Protein AF-A0A9P9CF71-F1 (afdb_monomer_lite)

Sequence (129 aa):
MAQNSLERYKVVPSSVATPQRFYELRRISGLTPPPADLVAVTAGLANTWFGVTIVDTQYQGKVAGDEVVGMGRIVGDGAMMLFLSDVCKGLAKHIMETLVNYVDEHAPDAQINLTGDPPVSHIQRKGPY

Foldseek 3Di:
DDPDPPPFKDKDKQDDADLVLLQVLCVVLVFDGDDPVSPCVVVVRVQFPIKMWMFGPPDPDDDPRNRGNFIWTWGDDQEAEIEIDSGRPVCNVVRVVSHVVVCCVRHQQYWYWYDGDPPPDIDTDHGPD

Secondary structure (DSSP, 8-state):
----STTTEEEEET----HHHHHHHHHHTT-----TT-HHHHHHHHT-SEEEEEEETT---SSTTTTEEEEEEEEE-SSSEEEEE---GGGHHHHHHHHHHHHHHH-TTPEEEE--STT---EEEPP--

Structure (mmCIF, N/CA/C/O backbone):
data_AF-A0A9P9CF71-F1
#
_entry.id   AF-A0A9P9CF71-F1
#
loop_
_atom_site.group_PDB
_atom_site.id
_atom_site.type_symbol
_atom_site.label_atom_id
_atom_site.label_alt_id
_atom_site.label_comp_id
_atom_site.label_asym_id
_atom_site.label_entity_id
_atom_site.label_seq_id
_atom_site.pdbx_PDB_ins_code
_atom_site.Cartn_x
_atom_site.Cartn_y
_atom_site.Cartn_z
_atom_site.occupancy
_atom_site.B_iso_or_equiv
_atom_site.auth_seq_id
_atom_site.auth_comp_id
_atom_site.auth_asym_id
_atom_site.auth_atom_id
_atom_site.pdbx_PDB_model_num
ATOM 1 N N . MET A 1 1 ? -24.518 -19.912 3.201 1.00 37.06 1 MET A N 1
ATOM 2 C CA . MET A 1 1 ? -24.480 -18.589 3.858 1.00 37.06 1 MET A CA 1
ATOM 3 C C . MET A 1 1 ? -23.074 -18.024 3.722 1.00 37.06 1 MET A C 1
ATOM 5 O O . MET A 1 1 ? -22.191 -18.522 4.401 1.00 37.06 1 MET A O 1
ATOM 9 N N . ALA A 1 2 ? -22.857 -17.086 2.797 1.00 40.53 2 ALA A N 1
ATOM 10 C CA . ALA A 1 2 ? -21.677 -16.211 2.711 1.00 40.53 2 ALA A CA 1
ATOM 11 C C . ALA A 1 2 ? -21.910 -15.209 1.563 1.00 40.53 2 ALA A C 1
ATOM 13 O O . ALA A 1 2 ? -21.274 -15.277 0.518 1.00 40.53 2 ALA A O 1
ATOM 14 N N . GLN A 1 3 ? -22.901 -14.334 1.723 1.00 37.66 3 GLN A N 1
ATOM 15 C CA . GLN A 1 3 ? -23.159 -13.222 0.808 1.00 37.66 3 GLN A CA 1
ATOM 16 C C . GLN A 1 3 ? -23.033 -11.942 1.650 1.00 37.66 3 GLN A C 1
ATOM 18 O O . GLN A 1 3 ? -23.542 -11.928 2.768 1.00 37.66 3 GLN A O 1
ATOM 23 N N . ASN A 1 4 ? -22.358 -10.912 1.127 1.00 40.59 4 ASN A N 1
ATOM 24 C CA . ASN A 1 4 ? -22.189 -9.555 1.688 1.00 40.59 4 ASN A CA 1
ATOM 25 C C . ASN A 1 4 ? -21.049 -9.257 2.678 1.00 40.59 4 ASN A C 1
ATOM 27 O O . ASN A 1 4 ? -21.241 -8.548 3.660 1.00 40.59 4 ASN A O 1
ATOM 31 N N . SER A 1 5 ? -19.809 -9.634 2.357 1.00 51.69 5 SER A N 1
ATOM 32 C CA . SER A 1 5 ? -18.635 -8.906 2.884 1.00 51.69 5 SER A CA 1
ATOM 33 C C . SER A 1 5 ? -18.285 -7.633 2.083 1.00 51.69 5 SER A C 1
ATOM 35 O O . SER A 1 5 ? -17.475 -6.836 2.547 1.00 51.69 5 SER A O 1
ATOM 37 N N . LEU A 1 6 ? -18.906 -7.405 0.914 1.00 54.22 6 LEU A N 1
ATOM 38 C CA . LEU A 1 6 ? -18.608 -6.279 0.008 1.00 54.22 6 LEU A CA 1
ATOM 39 C C . LEU A 1 6 ? -19.554 -5.065 0.125 1.00 54.22 6 LEU A C 1
ATOM 41 O O . LEU A 1 6 ? -19.265 -4.033 -0.465 1.00 54.22 6 LEU A O 1
ATOM 45 N N . GLU A 1 7 ? -20.654 -5.130 0.884 1.00 73.38 7 GLU A N 1
ATOM 46 C CA . GLU A 1 7 ? -21.558 -3.967 1.032 1.00 73.38 7 GLU A CA 1
ATOM 47 C C . GLU A 1 7 ? -20.984 -2.856 1.919 1.00 73.38 7 GLU A C 1
ATOM 49 O O . GLU A 1 7 ? -21.388 -1.702 1.807 1.00 73.38 7 GLU A O 1
ATOM 54 N N . ARG A 1 8 ? -20.039 -3.194 2.803 1.00 88.06 8 ARG A N 1
ATOM 55 C CA . ARG A 1 8 ? -19.448 -2.248 3.756 1.00 88.06 8 ARG A CA 1
ATOM 56 C C . ARG A 1 8 ? -18.070 -1.745 3.334 1.00 88.06 8 ARG A C 1
ATOM 58 O O . ARG A 1 8 ? -17.730 -0.602 3.630 1.00 88.06 8 ARG A O 1
ATOM 65 N N . TYR A 1 9 ? -17.287 -2.558 2.632 1.00 91.75 9 TYR A N 1
ATOM 66 C CA . TYR A 1 9 ? -15.904 -2.238 2.287 1.00 91.75 9 TYR A CA 1
ATOM 67 C C . TYR A 1 9 ? -15.745 -1.951 0.798 1.00 91.75 9 TYR A C 1
ATOM 69 O O . TYR A 1 9 ? -16.117 -2.764 -0.044 1.00 91.75 9 TYR A O 1
ATOM 77 N N . LYS A 1 10 ? -15.132 -0.809 0.481 1.00 94.38 10 LYS A N 1
ATOM 78 C CA . LYS A 1 10 ? -14.812 -0.392 -0.885 1.00 94.38 10 LYS A CA 1
ATOM 79 C C . LYS A 1 10 ? -13.308 -0.463 -1.119 1.00 94.38 10 LYS A C 1
ATOM 81 O O . LYS A 1 10 ? -12.540 0.144 -0.378 1.00 94.38 10 LYS A O 1
ATOM 86 N N . VAL A 1 11 ? -12.901 -1.155 -2.179 1.00 95.69 11 VAL A N 1
ATOM 87 C CA . VAL A 1 11 ? -11.520 -1.124 -2.678 1.00 95.69 11 VAL A CA 1
ATOM 88 C C . VAL A 1 11 ? -11.306 0.172 -3.459 1.00 95.69 11 VAL A C 1
ATOM 90 O O . VAL A 1 11 ? -12.102 0.511 -4.336 1.00 95.69 11 VAL A O 1
ATOM 93 N N . VAL A 1 12 ? -10.241 0.901 -3.136 1.00 97.12 12 VAL A N 1
ATOM 94 C CA . VAL A 1 12 ? -9.853 2.150 -3.793 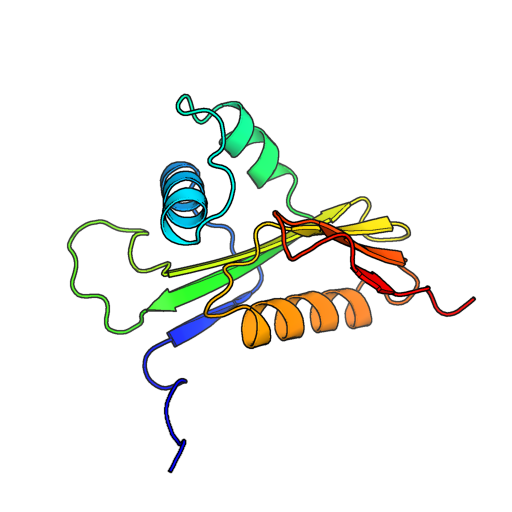1.00 97.12 12 VAL A CA 1
ATOM 95 C C . VAL A 1 12 ? -8.459 1.957 -4.406 1.00 97.12 12 VAL A C 1
ATOM 97 O O . VAL A 1 12 ? -7.463 1.990 -3.677 1.00 97.12 12 VAL A O 1
ATOM 100 N N . PRO A 1 13 ? -8.366 1.702 -5.725 1.00 96.69 13 PRO A N 1
ATOM 101 C CA . PRO A 1 13 ? -7.087 1.613 -6.426 1.00 96.69 13 PRO A CA 1
ATOM 102 C C . PRO A 1 13 ? -6.425 2.992 -6.552 1.00 96.69 13 PRO A C 1
ATOM 104 O O . PRO A 1 13 ? -7.081 4.023 -6.381 1.00 96.69 13 PRO A O 1
ATOM 107 N N . SER A 1 14 ? -5.127 3.010 -6.859 1.00 96.69 14 SER A N 1
ATOM 108 C CA . SER A 1 14 ? -4.307 4.228 -6.966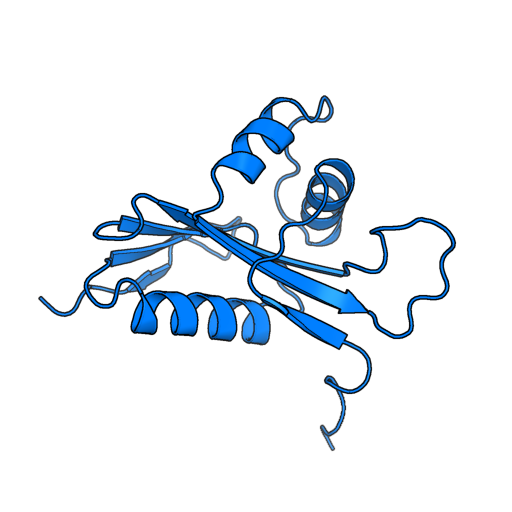 1.00 96.69 14 SER A CA 1
ATOM 109 C C . SER A 1 14 ? -4.376 5.122 -5.721 1.00 96.69 14 SER A C 1
ATOM 111 O O . SER A 1 14 ? -4.355 6.348 -5.813 1.00 96.69 14 SER A O 1
ATOM 113 N N . SER A 1 15 ? -4.479 4.505 -4.543 1.00 96.88 15 SER A N 1
ATOM 114 C CA . SER A 1 15 ? -4.614 5.196 -3.262 1.00 96.88 15 SER A CA 1
ATOM 115 C C . SER A 1 15 ? -3.615 4.657 -2.248 1.00 96.88 15 SER A C 1
ATOM 117 O O . SER A 1 15 ? -3.370 3.456 -2.165 1.00 96.88 15 SER A O 1
ATOM 119 N N . VAL A 1 16 ? -3.054 5.557 -1.447 1.00 96.81 16 VAL A N 1
ATOM 120 C CA . VAL A 1 16 ? -2.144 5.246 -0.342 1.00 96.81 16 VAL A CA 1
ATOM 121 C C . VAL A 1 16 ? -2.673 5.887 0.933 1.00 96.81 16 VAL A C 1
ATOM 123 O O . VAL A 1 16 ? -3.194 7.002 0.908 1.00 96.81 16 VAL A O 1
ATOM 126 N N . ALA A 1 17 ? -2.550 5.171 2.051 1.00 96.19 17 ALA A N 1
ATOM 127 C CA . ALA A 1 17 ? -2.921 5.696 3.359 1.00 96.19 17 ALA A CA 1
ATOM 128 C C . ALA A 1 17 ? -2.042 6.904 3.729 1.00 96.19 17 ALA A C 1
ATOM 130 O O . ALA A 1 17 ? -0.892 7.005 3.301 1.00 96.19 17 ALA A O 1
ATOM 131 N N . THR A 1 18 ? -2.562 7.802 4.567 1.00 96.81 18 THR A N 1
ATOM 132 C CA . THR A 1 18 ? -1.742 8.869 5.162 1.00 96.81 18 THR A CA 1
ATOM 133 C C . THR A 1 18 ? -0.617 8.264 6.015 1.00 96.81 18 THR A C 1
ATOM 135 O O . THR A 1 18 ? -0.771 7.138 6.494 1.00 96.81 18 THR A O 1
ATOM 138 N N . PRO A 1 19 ? 0.501 8.971 6.272 1.00 97.06 19 PRO A N 1
ATOM 139 C CA . PRO A 1 19 ? 1.592 8.428 7.086 1.00 97.06 19 PRO A CA 1
ATOM 140 C C . PRO A 1 19 ? 1.146 7.939 8.471 1.00 97.06 19 PRO A C 1
ATOM 142 O O . PRO A 1 19 ? 1.524 6.850 8.903 1.00 97.06 19 PRO A O 1
ATOM 145 N N . GLN A 1 20 ? 0.284 8.708 9.139 1.00 96.31 20 GLN A N 1
ATOM 146 C CA . GLN A 1 20 ? -0.298 8.347 10.430 1.00 96.31 20 GLN A CA 1
ATOM 147 C C . GLN A 1 20 ? -1.154 7.085 10.305 1.00 96.31 20 GLN A C 1
ATOM 149 O O . GLN A 1 20 ? -1.010 6.149 11.091 1.00 96.31 20 GLN A O 1
ATOM 154 N N . ARG A 1 21 ? -2.016 7.023 9.284 1.00 96.38 21 ARG A N 1
ATOM 155 C CA . ARG A 1 21 ? -2.901 5.875 9.104 1.00 96.38 21 ARG A CA 1
ATOM 156 C C . ARG A 1 21 ? -2.138 4.618 8.702 1.00 96.38 21 ARG A C 1
ATOM 158 O O . ARG A 1 21 ? -2.463 3.541 9.182 1.00 96.38 21 ARG A O 1
ATOM 165 N N . PHE A 1 22 ? -1.097 4.747 7.887 1.00 96.12 22 PHE A N 1
ATOM 166 C CA . PHE A 1 22 ? -0.179 3.663 7.544 1.00 96.12 22 PHE A CA 1
ATOM 167 C C . PHE A 1 22 ? 0.489 3.075 8.792 1.00 96.12 22 PHE A C 1
ATOM 169 O O . PHE A 1 22 ? 0.494 1.856 8.969 1.00 96.12 22 PHE A O 1
ATOM 176 N N . TYR A 1 23 ? 1.010 3.936 9.675 1.00 95.50 23 TYR A N 1
ATOM 177 C CA . TYR A 1 23 ? 1.595 3.516 10.950 1.00 95.50 23 TYR A CA 1
ATOM 178 C C . TYR A 1 23 ? 0.588 2.700 11.774 1.00 95.50 23 TYR A C 1
ATOM 180 O O . TYR A 1 23 ? 0.883 1.571 12.180 1.00 95.50 23 TYR A O 1
ATOM 188 N N . GLU A 1 24 ? -0.624 3.231 11.960 1.00 94.81 24 GLU A N 1
ATOM 189 C CA . GLU A 1 24 ? -1.670 2.558 12.734 1.00 94.81 24 GLU A CA 1
ATOM 190 C C . GLU A 1 24 ? -2.125 1.250 12.089 1.00 94.81 24 GLU A C 1
ATOM 192 O O . GLU A 1 24 ? -2.237 0.237 12.777 1.00 94.81 24 GLU A O 1
ATOM 197 N N . LEU A 1 25 ? -2.329 1.229 10.770 1.00 94.38 25 LEU A N 1
ATOM 198 C CA . LEU A 1 25 ? -2.726 0.028 10.039 1.00 94.38 25 LEU A CA 1
ATOM 199 C C . LEU A 1 25 ? -1.690 -1.083 10.171 1.00 94.38 25 LEU A C 1
ATOM 201 O O . LEU A 1 25 ? -2.081 -2.233 10.387 1.00 94.38 25 LEU A O 1
ATOM 205 N N . ARG A 1 26 ? -0.389 -0.763 10.106 1.00 92.69 26 ARG A N 1
ATOM 206 C CA . ARG A 1 26 ? 0.664 -1.757 10.364 1.00 92.69 26 ARG A CA 1
ATOM 207 C C . ARG A 1 26 ? 0.531 -2.319 11.776 1.00 92.69 26 ARG A C 1
ATOM 209 O O . ARG A 1 26 ? 0.434 -3.535 11.933 1.00 92.69 26 ARG A O 1
ATOM 216 N N . ARG A 1 27 ? 0.405 -1.444 12.778 1.00 91.44 27 ARG A N 1
ATOM 217 C CA . ARG A 1 27 ? 0.261 -1.832 14.187 1.00 91.44 27 ARG A CA 1
ATOM 218 C C . ARG A 1 27 ? -0.956 -2.731 14.433 1.00 91.44 27 ARG A C 1
ATOM 220 O O . ARG A 1 27 ? -0.807 -3.800 15.021 1.00 91.44 27 ARG A O 1
ATOM 227 N N . ILE A 1 28 ? -2.148 -2.339 13.977 1.00 91.19 28 ILE A N 1
ATOM 228 C CA . ILE A 1 28 ? -3.388 -3.096 14.238 1.00 91.19 28 ILE A CA 1
ATOM 229 C C . ILE A 1 28 ? -3.514 -4.360 13.376 1.00 91.19 28 ILE A C 1
ATOM 231 O O . ILE A 1 28 ? -4.218 -5.288 13.760 1.00 91.19 28 ILE A O 1
ATOM 235 N N . SER A 1 29 ? -2.814 -4.427 12.237 1.00 87.38 29 SER A N 1
ATOM 236 C CA . SER A 1 29 ? -2.801 -5.611 11.360 1.00 87.38 29 SER A CA 1
ATOM 237 C C . SER A 1 29 ? -1.758 -6.657 11.768 1.00 87.38 29 SER A C 1
ATOM 239 O O . SER A 1 29 ? -1.593 -7.664 11.073 1.00 87.38 29 SER A O 1
ATOM 241 N N . GLY A 1 30 ? -1.036 -6.423 12.870 1.00 86.44 30 GLY A N 1
ATOM 242 C CA . GLY A 1 30 ? 0.042 -7.297 13.332 1.00 86.44 30 GLY A CA 1
ATOM 243 C C . GLY A 1 30 ? 1.247 -7.310 12.390 1.00 86.44 30 GLY A C 1
ATOM 244 O O . GLY A 1 30 ? 1.908 -8.342 12.277 1.00 86.44 30 GLY A O 1
ATOM 245 N N . LEU A 1 31 ? 1.482 -6.200 11.684 1.00 87.62 31 LEU A N 1
ATOM 246 C CA . LEU A 1 31 ? 2.715 -5.934 10.949 1.00 87.62 31 LEU A CA 1
ATOM 247 C C . LEU A 1 31 ? 3.677 -5.147 11.847 1.00 87.62 31 LEU A C 1
ATOM 249 O O . LEU A 1 31 ? 3.249 -4.390 12.719 1.00 87.62 31 LEU A O 1
ATOM 253 N N . THR A 1 32 ? 4.977 -5.278 11.603 1.00 88.31 32 THR A N 1
ATOM 254 C CA . THR A 1 32 ? 6.023 -4.543 12.320 1.00 88.31 32 THR A CA 1
ATOM 255 C C . THR A 1 32 ? 5.806 -3.035 12.142 1.00 88.31 32 THR A C 1
ATOM 257 O O . THR A 1 32 ? 5.903 -2.550 11.011 1.00 88.31 32 THR A O 1
ATOM 260 N N . PRO A 1 33 ? 5.499 -2.259 13.194 1.00 87.44 33 PRO A N 1
ATOM 261 C CA . PRO A 1 33 ? 5.273 -0.825 13.045 1.00 87.44 33 PRO A CA 1
ATOM 262 C C . PRO A 1 33 ? 6.535 -0.110 12.527 1.00 87.44 33 PRO A C 1
ATOM 264 O O . PRO A 1 33 ? 7.645 -0.494 12.900 1.00 87.44 33 PRO A O 1
ATOM 267 N N . PRO A 1 34 ? 6.400 0.915 11.669 1.00 89.69 34 PRO A N 1
ATOM 268 C CA . PRO A 1 34 ? 7.535 1.727 11.236 1.00 89.69 34 PRO A CA 1
ATOM 269 C C . PRO A 1 34 ? 7.968 2.705 12.355 1.00 89.69 34 PRO A C 1
ATOM 271 O O . PRO A 1 34 ? 7.328 2.749 13.407 1.00 89.69 34 PRO A O 1
ATOM 274 N N . PRO A 1 35 ? 9.033 3.509 12.170 1.00 91.12 35 PRO A N 1
ATOM 275 C CA . PRO A 1 35 ? 9.409 4.550 13.130 1.00 91.12 35 PRO A CA 1
ATOM 276 C C . PRO A 1 35 ? 8.276 5.553 13.406 1.00 91.12 35 PRO A C 1
ATOM 278 O O . PRO A 1 35 ? 7.536 5.939 12.500 1.00 91.12 35 PRO A O 1
ATOM 281 N N . ALA A 1 36 ? 8.158 5.992 14.663 1.00 91.50 36 ALA A N 1
ATOM 282 C CA . ALA A 1 36 ? 7.061 6.848 15.127 1.00 91.50 36 ALA A CA 1
ATOM 283 C C . ALA A 1 36 ? 7.152 8.312 14.656 1.00 91.50 36 ALA A C 1
ATOM 285 O O . ALA A 1 36 ? 6.149 9.016 14.677 1.00 91.50 36 ALA A O 1
ATOM 286 N N . ASP A 1 37 ? 8.327 8.776 14.219 1.00 95.12 37 ASP A N 1
ATOM 287 C CA . ASP A 1 37 ? 8.523 10.138 13.694 1.00 95.12 37 ASP A CA 1
ATOM 288 C C . ASP A 1 37 ? 7.942 10.349 12.283 1.00 95.12 37 ASP A C 1
ATOM 290 O O . ASP A 1 37 ? 7.886 11.476 11.796 1.00 95.12 37 ASP A O 1
ATOM 294 N N . LEU A 1 38 ? 7.493 9.268 11.633 1.00 95.94 38 LEU A N 1
ATOM 295 C CA . LEU A 1 38 ? 6.860 9.234 10.312 1.00 95.94 38 LEU A CA 1
ATOM 296 C C . LEU A 1 38 ? 7.705 9.795 9.157 1.00 95.94 38 LEU A C 1
ATOM 298 O O . LEU A 1 38 ? 7.212 9.850 8.025 1.00 95.94 38 LEU A O 1
ATOM 302 N N . VAL A 1 39 ? 8.975 10.144 9.379 1.00 96.56 39 VAL A N 1
ATOM 303 C CA . VAL A 1 39 ? 9.856 10.682 8.329 1.00 96.56 39 VAL A CA 1
ATOM 304 C C . VAL A 1 39 ? 10.104 9.607 7.272 1.00 96.56 39 VAL A C 1
ATOM 306 O O . VAL A 1 39 ? 9.845 9.814 6.084 1.00 96.56 39 VAL A O 1
ATOM 309 N N . ALA A 1 40 ? 10.505 8.412 7.717 1.00 94.00 40 ALA A N 1
ATOM 310 C CA . ALA A 1 40 ? 10.714 7.262 6.838 1.00 94.00 40 ALA A CA 1
ATOM 311 C C . ALA A 1 40 ? 9.409 6.784 6.179 1.00 94.00 40 ALA A C 1
ATOM 313 O O . ALA A 1 40 ? 9.414 6.369 5.022 1.00 94.00 40 ALA A O 1
ATOM 314 N N . VAL A 1 41 ? 8.282 6.876 6.893 1.00 96.50 41 VAL A N 1
ATOM 315 C CA . VAL A 1 41 ? 6.960 6.512 6.360 1.00 96.50 41 VAL A CA 1
ATOM 316 C C . VAL A 1 41 ? 6.576 7.432 5.208 1.00 96.50 41 VAL A C 1
ATOM 318 O O . VAL A 1 41 ? 6.199 6.954 4.143 1.00 96.50 41 VAL A O 1
ATOM 321 N N . THR A 1 42 ? 6.717 8.743 5.398 1.00 97.31 42 THR A N 1
ATOM 322 C CA . THR A 1 42 ? 6.366 9.751 4.391 1.00 97.31 42 THR A CA 1
ATOM 323 C C . THR A 1 42 ? 7.207 9.578 3.128 1.00 97.31 42 THR A C 1
ATOM 325 O O . THR A 1 42 ? 6.657 9.480 2.031 1.00 97.31 42 THR A O 1
ATOM 328 N N . ALA A 1 43 ? 8.530 9.453 3.281 1.00 96.69 43 ALA A N 1
ATOM 329 C CA . ALA A 1 43 ? 9.433 9.204 2.159 1.00 96.69 43 ALA A CA 1
ATOM 330 C C . ALA A 1 43 ? 9.133 7.866 1.462 1.00 96.69 43 ALA A C 1
ATOM 332 O O . ALA A 1 43 ? 9.110 7.787 0.235 1.00 96.69 43 ALA A O 1
ATOM 333 N N . GLY A 1 44 ? 8.858 6.810 2.230 1.00 95.62 44 GLY A N 1
ATOM 334 C CA . GLY A 1 44 ? 8.530 5.497 1.682 1.00 95.62 44 GLY A CA 1
ATOM 335 C C . GLY A 1 44 ? 7.212 5.486 0.907 1.00 95.62 44 GLY A C 1
ATOM 336 O O . GLY A 1 44 ? 7.133 4.862 -0.147 1.00 95.62 44 GLY A O 1
ATOM 337 N N . LEU A 1 45 ? 6.169 6.157 1.403 1.00 96.88 45 LEU A N 1
ATOM 338 C CA . LEU A 1 45 ? 4.867 6.233 0.728 1.00 96.88 45 LEU A CA 1
ATOM 339 C C . LEU A 1 45 ? 4.950 6.983 -0.604 1.00 96.88 45 LEU A C 1
ATOM 341 O O . LEU A 1 45 ? 4.308 6.555 -1.562 1.00 96.88 45 LEU A O 1
ATOM 345 N N . ALA A 1 46 ? 5.786 8.023 -0.693 1.00 96.75 46 ALA A N 1
ATOM 346 C CA . ALA A 1 46 ? 6.022 8.769 -1.932 1.00 96.75 46 ALA A CA 1
ATOM 347 C C . ALA A 1 46 ? 6.647 7.922 -3.060 1.00 96.75 46 ALA A C 1
ATOM 349 O O . ALA A 1 46 ? 6.498 8.267 -4.226 1.00 96.75 46 ALA A O 1
ATOM 350 N N . ASN A 1 47 ? 7.303 6.805 -2.729 1.00 96.19 47 ASN A N 1
ATOM 351 C CA . ASN A 1 47 ? 7.911 5.877 -3.692 1.00 96.19 47 ASN A CA 1
ATOM 352 C C . ASN A 1 47 ? 7.003 4.678 -4.024 1.00 96.19 47 ASN A C 1
ATOM 354 O O . ASN A 1 47 ? 7.465 3.632 -4.481 1.00 96.19 47 ASN A O 1
ATOM 358 N N . THR A 1 48 ? 5.703 4.799 -3.757 1.00 97.62 48 THR A N 1
ATOM 359 C CA . THR A 1 48 ? 4.725 3.781 -4.142 1.00 97.62 48 THR A CA 1
ATOM 360 C C . THR A 1 48 ? 4.520 3.822 -5.651 1.00 97.62 48 THR A C 1
ATOM 362 O O . THR A 1 48 ? 4.126 4.855 -6.184 1.00 97.62 48 THR A O 1
ATOM 365 N N . TRP A 1 49 ? 4.736 2.694 -6.328 1.00 97.88 49 TRP A N 1
ATOM 366 C CA . TRP A 1 49 ? 4.430 2.581 -7.754 1.00 97.88 49 TRP A CA 1
ATOM 367 C C . TRP A 1 49 ? 2.922 2.449 -7.982 1.00 97.88 49 TRP A C 1
ATOM 369 O O . TRP A 1 49 ? 2.352 3.150 -8.812 1.00 97.88 49 TRP A O 1
ATOM 379 N N . PHE A 1 50 ? 2.260 1.605 -7.187 1.00 98.31 50 PHE A N 1
ATOM 380 C CA . PHE A 1 50 ? 0.802 1.495 -7.175 1.00 98.31 50 PHE A CA 1
ATOM 381 C C . PHE A 1 50 ? 0.296 1.117 -5.785 1.00 98.31 50 PHE A C 1
ATOM 383 O O . PHE A 1 50 ? 0.823 0.206 -5.149 1.00 98.31 50 PHE A O 1
ATOM 390 N N . GLY A 1 51 ? -0.712 1.833 -5.293 1.00 97.81 51 GLY A N 1
ATOM 391 C CA . GLY A 1 51 ? -1.284 1.639 -3.963 1.00 97.81 51 GLY A CA 1
ATOM 392 C C . GLY A 1 51 ? -2.750 1.242 -4.032 1.00 97.81 51 GLY A C 1
ATOM 393 O O . GLY A 1 51 ? -3.478 1.669 -4.928 1.00 97.81 51 GLY A O 1
ATOM 394 N N . VAL A 1 52 ? -3.189 0.452 -3.059 1.00 98.06 52 VAL A N 1
ATOM 395 C CA . VAL A 1 52 ? -4.594 0.106 -2.853 1.00 98.06 52 VAL A CA 1
ATOM 396 C C . VAL A 1 52 ? -4.942 0.346 -1.393 1.00 98.06 52 VAL A C 1
ATOM 398 O O . VAL A 1 52 ? -4.258 -0.135 -0.487 1.00 98.06 52 VAL A O 1
ATOM 401 N N . THR A 1 53 ? -6.049 1.042 -1.160 1.00 97.62 53 THR A N 1
ATOM 402 C CA . THR A 1 53 ? -6.664 1.156 0.164 1.00 97.62 53 THR A CA 1
ATOM 403 C C . THR A 1 53 ? -8.035 0.490 0.174 1.00 97.62 53 THR A C 1
ATOM 405 O O . THR A 1 53 ? -8.689 0.340 -0.859 1.00 97.62 53 THR A O 1
ATOM 408 N N . ILE A 1 54 ? -8.475 0.052 1.352 1.00 96.31 54 ILE A N 1
ATOM 409 C CA . ILE A 1 54 ? -9.848 -0.395 1.585 1.00 96.31 54 ILE A CA 1
ATOM 410 C C . ILE A 1 54 ? -10.497 0.561 2.564 1.00 96.31 54 ILE A C 1
ATOM 412 O O . ILE A 1 54 ? -9.987 0.766 3.663 1.00 96.31 54 ILE A O 1
ATOM 416 N N . VAL A 1 55 ? -11.636 1.107 2.160 1.00 95.50 55 VAL A N 1
ATOM 417 C CA . VAL A 1 55 ? -12.412 2.079 2.922 1.00 95.50 55 VAL A CA 1
ATOM 418 C C . VAL A 1 55 ? -13.670 1.415 3.474 1.00 95.50 55 VAL A C 1
ATOM 420 O O . VAL A 1 55 ? -14.430 0.800 2.724 1.00 95.50 55 VAL A O 1
ATOM 423 N N . ASP A 1 56 ? -13.905 1.548 4.777 1.00 94.31 56 ASP A N 1
ATOM 424 C CA . ASP A 1 56 ? -15.191 1.264 5.413 1.00 94.31 56 ASP A CA 1
ATOM 425 C C . ASP A 1 56 ? -16.173 2.388 5.068 1.00 94.31 56 ASP A C 1
ATOM 427 O O . ASP A 1 56 ? -16.126 3.488 5.616 1.00 94.31 56 ASP A O 1
ATOM 431 N N . THR A 1 57 ? -17.072 2.106 4.131 1.00 92.62 57 THR A N 1
ATOM 432 C CA . THR A 1 57 ? -18.076 3.060 3.634 1.00 92.62 57 THR A CA 1
ATOM 433 C C . THR A 1 57 ? -19.122 3.437 4.680 1.00 92.62 57 THR A C 1
ATOM 435 O O . THR A 1 57 ? -19.820 4.434 4.513 1.00 92.62 57 THR A O 1
ATOM 438 N N . GLN A 1 58 ? -19.224 2.661 5.762 1.00 92.50 58 GLN A N 1
ATOM 439 C CA . GLN A 1 58 ? -20.128 2.916 6.881 1.00 92.50 58 GLN A CA 1
ATOM 440 C C . GLN A 1 58 ? -19.392 3.505 8.088 1.00 92.50 58 GLN A C 1
ATOM 442 O O . GLN A 1 58 ? -19.946 3.539 9.187 1.00 92.50 58 GLN A O 1
ATOM 447 N N . TYR A 1 59 ? -18.146 3.954 7.921 1.00 91.62 59 TYR A N 1
ATOM 448 C CA . TYR A 1 59 ? -17.405 4.605 8.990 1.00 91.62 59 TYR A CA 1
ATOM 449 C C . TYR A 1 59 ? -18.128 5.877 9.460 1.00 91.62 59 TYR A C 1
ATOM 451 O O . TYR A 1 59 ? -18.381 6.797 8.687 1.00 91.62 59 TYR A O 1
ATOM 459 N N . GLN A 1 60 ? -18.460 5.921 10.752 1.00 90.06 60 GLN A N 1
ATOM 460 C CA . GLN A 1 60 ? -19.146 7.049 11.401 1.00 90.06 60 GLN A CA 1
ATOM 461 C C . GLN A 1 60 ? -18.227 7.834 12.349 1.00 90.06 60 GLN A C 1
ATOM 463 O O . GLN A 1 60 ? -18.690 8.687 13.109 1.00 90.06 60 GLN A O 1
ATOM 468 N N . GLY A 1 61 ? -16.932 7.511 12.375 1.00 87.88 61 GLY A N 1
ATOM 469 C CA . GLY A 1 61 ? -15.989 8.216 13.233 1.00 87.88 61 GLY A CA 1
ATOM 470 C C . GLY A 1 61 ? -15.704 9.631 12.729 1.00 87.88 61 GLY A C 1
ATOM 471 O O . GLY A 1 61 ? -16.020 10.003 11.603 1.00 87.88 61 GLY A O 1
ATOM 472 N N . LYS A 1 62 ? -15.128 10.453 13.609 1.00 88.38 62 LYS A N 1
ATOM 473 C CA . LYS A 1 62 ? -14.928 11.893 13.361 1.00 88.38 62 LYS A CA 1
ATOM 474 C C . LYS A 1 62 ? -13.560 12.235 12.774 1.00 88.38 62 LYS A C 1
ATOM 476 O O . LYS A 1 62 ? -13.340 13.372 12.370 1.00 88.38 62 LYS A O 1
ATOM 481 N N . VAL A 1 63 ? -12.634 11.280 12.783 1.00 88.62 63 VAL A N 1
ATOM 482 C CA . VAL A 1 63 ? -11.264 11.469 12.302 1.00 88.62 63 VAL A CA 1
ATOM 483 C C . VAL A 1 63 ? -11.215 11.072 10.833 1.00 88.62 63 VAL A C 1
ATOM 485 O O . VAL A 1 63 ? -11.503 9.924 10.505 1.00 88.62 63 VAL A O 1
ATOM 488 N N . ALA A 1 64 ? -10.879 12.023 9.963 1.00 85.81 64 ALA A N 1
ATOM 489 C CA . ALA A 1 64 ? -10.717 11.768 8.535 1.00 85.81 64 ALA A CA 1
ATOM 490 C C . ALA A 1 64 ? -9.510 10.852 8.270 1.00 85.81 64 ALA A C 1
ATOM 492 O O . ALA A 1 64 ? -8.453 11.020 8.882 1.00 85.81 64 ALA A O 1
ATOM 493 N N . GLY A 1 65 ? -9.660 9.908 7.342 1.00 88.88 65 GLY A N 1
ATOM 494 C CA . GLY A 1 65 ? -8.658 8.902 6.991 1.00 88.88 65 GLY A CA 1
ATOM 495 C C . GLY A 1 65 ? -8.756 7.610 7.808 1.00 88.88 65 GLY A C 1
ATOM 496 O O . GLY A 1 65 ? -8.227 6.583 7.379 1.00 88.88 65 GLY A O 1
ATOM 497 N N . ASP A 1 66 ? -9.454 7.612 8.947 1.00 93.25 66 ASP A N 1
ATOM 498 C CA . ASP A 1 66 ? -9.645 6.409 9.767 1.00 93.25 66 ASP A CA 1
ATOM 499 C C . ASP A 1 66 ? -10.658 5.425 9.169 1.00 93.25 66 ASP A C 1
ATOM 501 O O . ASP A 1 66 ? -10.649 4.242 9.526 1.00 93.25 66 ASP A O 1
ATOM 505 N N . GLU A 1 67 ? -11.461 5.872 8.199 1.00 94.75 67 GLU A N 1
ATOM 506 C CA . GLU A 1 67 ? -12.270 5.003 7.348 1.00 94.75 67 GLU A CA 1
ATOM 507 C C . GLU A 1 67 ? -11.418 4.026 6.527 1.00 94.75 67 GLU A C 1
ATOM 509 O O . GLU A 1 67 ? -11.924 2.994 6.093 1.00 94.75 67 GLU A O 1
ATOM 514 N N . VAL A 1 68 ? -10.124 4.303 6.321 1.00 96.44 68 VAL A N 1
ATOM 515 C CA . VAL A 1 68 ? -9.214 3.379 5.637 1.00 96.44 68 VAL A CA 1
ATOM 516 C C . VAL A 1 68 ? -8.866 2.230 6.580 1.00 96.44 68 VAL A C 1
ATOM 518 O O . VAL A 1 68 ? -8.060 2.378 7.493 1.00 96.44 68 VAL A O 1
ATOM 521 N N . VAL A 1 69 ? -9.460 1.061 6.376 1.00 94.75 69 VAL A N 1
ATOM 522 C CA . VAL A 1 69 ? -9.323 -0.121 7.248 1.00 94.75 69 VAL A CA 1
ATOM 523 C C . VAL A 1 69 ? -8.384 -1.192 6.694 1.00 94.75 69 VAL A C 1
ATOM 525 O O . VAL A 1 69 ? -8.076 -2.162 7.382 1.00 94.75 69 VAL A O 1
ATOM 528 N N . GLY A 1 70 ? -7.916 -1.028 5.460 1.00 95.19 70 GLY A N 1
ATOM 529 C CA . GLY A 1 70 ? -6.943 -1.919 4.843 1.00 95.19 70 GLY A CA 1
ATOM 530 C C . GLY A 1 70 ? -6.057 -1.178 3.857 1.00 95.19 70 GLY A C 1
ATOM 531 O O . GLY A 1 70 ? -6.446 -0.148 3.306 1.00 95.19 70 GLY A O 1
ATOM 532 N N . MET A 1 71 ? -4.863 -1.711 3.631 1.00 96.44 71 MET A N 1
ATOM 533 C CA . MET A 1 71 ? -3.918 -1.180 2.658 1.00 96.44 71 MET A CA 1
ATOM 534 C C . MET A 1 71 ? -3.057 -2.294 2.067 1.00 96.44 71 MET A C 1
ATOM 536 O O . MET A 1 71 ? -2.915 -3.362 2.664 1.00 96.44 71 MET A O 1
ATOM 540 N N . GLY A 1 72 ? -2.479 -2.011 0.908 1.00 96.25 72 GLY A N 1
ATOM 541 C CA . GLY A 1 72 ? -1.347 -2.717 0.325 1.00 96.25 72 GLY A CA 1
ATOM 542 C C . GLY A 1 72 ? -0.776 -1.894 -0.820 1.00 96.25 72 GLY A C 1
ATOM 543 O O . GLY A 1 72 ? -1.449 -1.013 -1.359 1.00 96.25 72 GLY A O 1
ATOM 544 N N . ARG A 1 73 ? 0.476 -2.145 -1.186 1.00 97.00 73 ARG A N 1
ATOM 545 C CA . ARG A 1 73 ? 1.128 -1.399 -2.264 1.00 97.00 73 ARG A CA 1
ATOM 546 C C . ARG A 1 73 ? 2.163 -2.226 -3.004 1.00 97.00 73 ARG A C 1
ATOM 548 O O . ARG A 1 73 ? 2.671 -3.218 -2.482 1.00 97.00 73 ARG A O 1
ATOM 555 N N . ILE A 1 74 ? 2.505 -1.754 -4.192 1.00 97.44 74 ILE A N 1
ATOM 556 C CA . ILE A 1 74 ? 3.633 -2.204 -4.990 1.00 97.44 74 ILE A CA 1
ATOM 557 C C . ILE A 1 74 ? 4.723 -1.136 -4.936 1.00 97.44 74 ILE A C 1
ATOM 559 O O . ILE A 1 74 ? 4.467 0.052 -5.151 1.00 97.44 74 ILE A O 1
ATOM 563 N N . VAL A 1 75 ? 5.945 -1.582 -4.668 1.00 96.44 75 VAL A N 1
ATOM 564 C CA . VAL A 1 75 ? 7.178 -0.799 -4.814 1.00 96.44 75 VAL A CA 1
ATOM 565 C C . VAL A 1 75 ? 8.102 -1.514 -5.796 1.00 96.44 75 VAL A C 1
ATOM 567 O O . VAL A 1 75 ? 8.053 -2.739 -5.908 1.00 96.44 75 VAL A O 1
ATOM 570 N N . GLY A 1 76 ? 8.938 -0.772 -6.514 1.00 95.12 76 GLY A N 1
ATOM 571 C CA . GLY A 1 76 ? 9.846 -1.342 -7.505 1.00 95.12 76 GLY A CA 1
ATOM 572 C C . GLY A 1 76 ? 10.097 -0.392 -8.666 1.00 95.12 76 GLY A C 1
ATOM 573 O O . GLY A 1 76 ? 9.830 0.804 -8.569 1.00 95.12 76 GLY A O 1
ATOM 574 N N . ASP A 1 77 ? 10.615 -0.945 -9.754 1.00 95.50 77 ASP A N 1
ATOM 575 C CA . ASP A 1 77 ? 11.007 -0.199 -10.956 1.00 95.50 77 ASP A CA 1
ATOM 576 C C . ASP A 1 77 ? 9.863 0.013 -11.963 1.00 95.50 77 ASP A C 1
ATOM 578 O O . ASP A 1 77 ? 10.029 0.739 -12.941 1.00 95.50 77 ASP A O 1
ATOM 582 N N . GLY A 1 78 ? 8.707 -0.612 -11.731 1.00 95.12 78 GLY A N 1
ATOM 583 C CA . GLY A 1 78 ? 7.575 -0.578 -12.653 1.00 95.12 78 GLY A CA 1
ATOM 584 C C . GLY A 1 78 ? 7.754 -1.436 -13.907 1.00 95.12 78 GLY A C 1
ATOM 585 O O . GLY A 1 78 ? 6.986 -1.258 -14.846 1.00 95.12 78 GLY A O 1
ATOM 586 N N . ALA A 1 79 ? 8.754 -2.326 -13.947 1.00 94.38 79 ALA A N 1
ATOM 587 C CA . ALA A 1 79 ? 9.094 -3.096 -15.142 1.00 94.38 79 ALA A CA 1
ATOM 588 C C . ALA A 1 79 ? 9.624 -4.511 -14.854 1.00 94.38 79 ALA A C 1
ATOM 590 O O . ALA A 1 79 ? 8.995 -5.479 -15.267 1.00 94.38 79 ALA A O 1
ATOM 591 N N . MET A 1 80 ? 10.775 -4.662 -14.188 1.00 94.69 80 MET A N 1
ATOM 592 C CA . MET A 1 80 ? 11.452 -5.960 -14.045 1.00 94.69 80 MET A CA 1
ATOM 593 C C . MET A 1 80 ? 11.287 -6.568 -12.656 1.00 94.69 80 MET A C 1
ATOM 595 O O . MET A 1 80 ? 11.150 -7.786 -12.539 1.00 94.69 80 MET A O 1
ATOM 599 N N . MET A 1 81 ? 11.314 -5.752 -11.601 1.00 95.06 81 MET A N 1
ATOM 600 C CA . MET A 1 81 ? 11.243 -6.235 -10.222 1.00 95.06 81 MET A CA 1
ATOM 601 C C . MET A 1 81 ? 10.253 -5.427 -9.397 1.00 95.06 81 MET A C 1
ATOM 603 O O . MET A 1 81 ? 10.462 -4.249 -9.097 1.00 95.06 81 MET A O 1
ATOM 607 N N . LEU A 1 82 ? 9.201 -6.112 -8.955 1.00 96.38 82 LEU A N 1
ATOM 608 C CA . LEU A 1 82 ? 8.129 -5.539 -8.156 1.00 96.38 82 LEU A CA 1
ATOM 609 C C . LEU A 1 82 ? 7.969 -6.285 -6.833 1.00 96.38 82 LEU A C 1
ATOM 611 O O . LEU A 1 82 ? 8.030 -7.516 -6.765 1.00 96.38 82 LEU A O 1
ATOM 615 N N . PHE A 1 83 ? 7.722 -5.521 -5.773 1.00 95.25 83 PHE A N 1
ATOM 616 C CA . PHE A 1 83 ? 7.492 -6.020 -4.425 1.00 95.25 83 PHE A CA 1
ATOM 617 C C . PHE A 1 83 ? 6.113 -5.595 -3.936 1.00 95.25 83 PHE A C 1
ATOM 619 O O . PHE A 1 83 ? 5.844 -4.408 -3.745 1.00 95.25 83 PHE A O 1
ATOM 626 N N . LEU A 1 84 ? 5.248 -6.574 -3.687 1.00 95.06 84 LEU A N 1
ATOM 627 C CA . LEU A 1 84 ? 3.994 -6.370 -2.976 1.00 95.06 84 LEU A CA 1
ATOM 628 C C . LEU A 1 84 ? 4.325 -6.307 -1.490 1.00 95.06 84 LEU A C 1
ATOM 630 O O . LEU A 1 84 ? 5.033 -7.163 -0.952 1.00 95.06 84 LEU A O 1
ATOM 634 N N . SER A 1 85 ? 3.835 -5.266 -0.834 1.00 93.50 85 SER A N 1
ATOM 635 C CA . SER A 1 85 ? 4.159 -4.954 0.553 1.00 93.50 85 SER A CA 1
ATOM 636 C C . SER A 1 85 ? 2.964 -4.342 1.278 1.00 93.50 85 SER A C 1
ATOM 638 O O . SER A 1 85 ? 1.970 -3.942 0.666 1.00 93.50 85 SER A O 1
ATOM 640 N N . ASP A 1 86 ? 3.071 -4.291 2.608 1.00 93.25 86 ASP A N 1
ATOM 641 C CA . ASP A 1 86 ? 2.122 -3.605 3.493 1.00 93.25 86 ASP A CA 1
ATOM 642 C C . ASP A 1 86 ? 0.684 -4.140 3.441 1.00 93.25 86 ASP A C 1
ATOM 644 O O . ASP A 1 86 ? -0.255 -3.414 3.740 1.00 93.25 86 ASP A O 1
ATOM 648 N N . VAL A 1 87 ? 0.503 -5.417 3.092 1.00 92.88 87 VAL A N 1
ATOM 649 C CA . VAL A 1 87 ? -0.823 -6.028 2.937 1.00 92.88 87 VAL A CA 1
ATOM 650 C C . VAL A 1 87 ? -1.440 -6.386 4.294 1.00 92.88 87 VAL A C 1
ATOM 652 O O . VAL A 1 87 ? -0.934 -7.242 5.025 1.00 92.88 87 VAL A O 1
ATOM 655 N N . CYS A 1 88 ? -2.584 -5.779 4.618 1.00 90.75 88 CYS A N 1
ATOM 656 C CA . CYS A 1 88 ? -3.366 -6.112 5.814 1.00 90.75 88 CYS A CA 1
ATOM 657 C C . CYS A 1 88 ? -3.980 -7.527 5.722 1.00 90.75 88 CYS A C 1
ATOM 659 O O . CYS A 1 88 ? -4.785 -7.809 4.832 1.00 90.75 88 CYS A O 1
ATOM 661 N N . LYS A 1 89 ? -3.667 -8.410 6.685 1.00 77.56 89 LYS A N 1
ATOM 662 C CA . LYS A 1 89 ? -4.024 -9.850 6.670 1.00 77.56 89 LYS A CA 1
ATOM 663 C C . LYS A 1 89 ? -5.522 -10.135 6.463 1.00 77.56 89 LYS A C 1
ATOM 665 O O . LYS A 1 89 ? -5.871 -11.003 5.670 1.00 77.56 89 LYS A O 1
ATOM 670 N N . GLY A 1 90 ? -6.410 -9.404 7.142 1.00 77.12 90 GLY A N 1
ATOM 671 C CA . GLY A 1 90 ? -7.859 -9.666 7.116 1.00 77.12 90 GLY A CA 1
ATOM 672 C C . GLY A 1 90 ? -8.557 -9.350 5.788 1.00 77.12 90 GLY A C 1
ATOM 673 O O . GLY A 1 90 ? -9.647 -9.854 5.537 1.00 77.12 90 GLY A O 1
ATOM 674 N N . LEU A 1 91 ? -7.927 -8.546 4.928 1.00 84.00 91 LEU A N 1
ATOM 675 C CA . LEU A 1 91 ? -8.475 -8.112 3.639 1.00 84.00 91 LEU A CA 1
ATOM 676 C C . LEU A 1 91 ? -7.540 -8.461 2.470 1.00 84.00 91 LEU A C 1
ATOM 678 O O . LEU A 1 91 ? -7.695 -7.954 1.357 1.00 84.00 91 LEU A O 1
ATOM 682 N N . ALA A 1 92 ? -6.570 -9.346 2.727 1.00 87.19 92 ALA A N 1
ATOM 683 C CA . ALA A 1 92 ? -5.468 -9.630 1.822 1.00 87.19 92 ALA A CA 1
ATOM 684 C C . ALA A 1 92 ? -5.940 -10.100 0.446 1.00 87.19 92 ALA A C 1
ATOM 686 O O . ALA A 1 92 ? -5.360 -9.689 -0.546 1.00 87.19 92 ALA A O 1
ATOM 687 N N . LYS A 1 93 ? -7.014 -10.898 0.363 1.00 90.31 93 LYS A N 1
ATOM 688 C CA . LYS A 1 93 ? -7.531 -11.406 -0.916 1.00 90.31 93 LYS A CA 1
ATOM 689 C C . LYS A 1 93 ? -7.828 -10.273 -1.909 1.00 90.31 93 LYS A C 1
ATOM 691 O O . LYS A 1 93 ? -7.244 -10.247 -2.983 1.00 90.31 93 LYS A O 1
ATOM 696 N N . HIS A 1 94 ? -8.670 -9.316 -1.524 1.00 90.81 94 HIS A N 1
ATOM 697 C CA . HIS A 1 94 ? -9.086 -8.221 -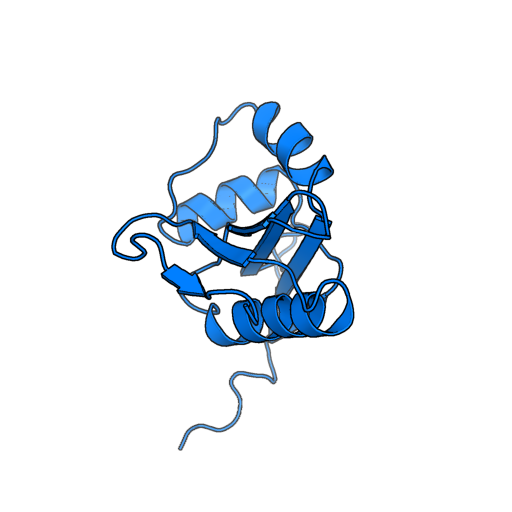2.408 1.00 90.81 94 HIS A CA 1
ATOM 698 C C . HIS A 1 94 ? -7.942 -7.257 -2.736 1.00 90.81 94 HIS A C 1
ATOM 700 O O . HIS A 1 94 ? -7.847 -6.756 -3.856 1.00 90.81 94 HIS A O 1
ATOM 706 N N . ILE A 1 95 ? -7.056 -7.018 -1.764 1.00 94.75 95 ILE A N 1
ATOM 707 C CA . ILE A 1 95 ? -5.859 -6.196 -1.965 1.00 94.75 95 I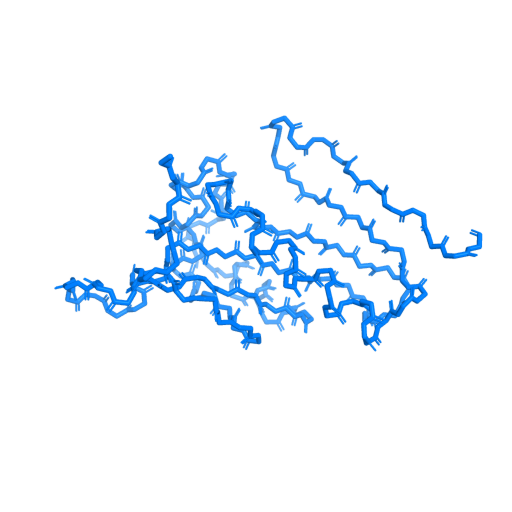LE A CA 1
ATOM 708 C C . ILE A 1 95 ? -4.946 -6.874 -2.988 1.00 94.75 95 ILE A C 1
ATOM 710 O O . ILE A 1 95 ? -4.622 -6.274 -4.005 1.00 94.75 95 ILE A O 1
ATOM 714 N N . MET A 1 96 ? -4.585 -8.138 -2.757 1.00 93.81 96 MET A N 1
ATOM 715 C CA . MET A 1 96 ? -3.689 -8.903 -3.625 1.00 93.81 96 MET A CA 1
ATOM 716 C C . MET A 1 96 ? -4.249 -9.052 -5.038 1.00 93.81 96 MET A C 1
ATOM 718 O O . MET A 1 96 ? -3.503 -8.840 -5.986 1.00 93.81 96 MET A O 1
ATOM 722 N N . GLU A 1 97 ? -5.543 -9.356 -5.189 1.00 94.88 97 GLU A N 1
ATOM 723 C CA . GLU A 1 97 ? -6.211 -9.409 -6.499 1.00 94.88 97 GLU A CA 1
ATOM 724 C C . GLU A 1 97 ? -6.050 -8.082 -7.256 1.00 94.88 97 GLU A C 1
ATOM 726 O O . GLU A 1 97 ? -5.639 -8.074 -8.411 1.00 94.88 97 GLU A O 1
ATOM 731 N N . THR A 1 98 ? -6.291 -6.949 -6.590 1.00 96.50 98 THR A N 1
ATOM 732 C CA . THR A 1 98 ? -6.173 -5.621 -7.216 1.00 96.50 98 THR A CA 1
ATOM 733 C C . THR A 1 98 ? -4.727 -5.287 -7.592 1.00 96.50 98 THR A C 1
ATOM 735 O O . THR A 1 98 ? -4.484 -4.759 -8.675 1.00 96.50 98 THR A O 1
ATOM 738 N N . LEU A 1 99 ? -3.761 -5.604 -6.721 1.00 96.81 99 LEU A N 1
ATOM 739 C CA . LEU A 1 99 ? -2.340 -5.366 -6.991 1.00 96.81 99 LEU A CA 1
ATOM 740 C C . LEU A 1 99 ? -1.841 -6.232 -8.156 1.00 96.81 99 LEU A C 1
ATOM 742 O O . LEU A 1 99 ? -1.200 -5.710 -9.060 1.00 96.81 99 LEU A O 1
ATOM 746 N N . VAL A 1 100 ? -2.146 -7.534 -8.161 1.00 95.75 100 VAL A N 1
ATOM 747 C CA . VAL A 1 100 ? -1.699 -8.455 -9.221 1.00 95.75 100 VAL A CA 1
ATOM 748 C C . VAL A 1 100 ? -2.313 -8.083 -10.568 1.00 95.75 100 VAL A C 1
ATOM 750 O O . VAL A 1 100 ? -1.574 -8.015 -11.544 1.00 95.75 100 VAL A O 1
ATOM 753 N N . ASN A 1 101 ? -3.605 -7.742 -10.611 1.00 96.75 101 ASN A N 1
ATOM 754 C CA . ASN A 1 101 ? -4.247 -7.284 -11.847 1.00 96.75 101 ASN A CA 1
ATOM 755 C C . ASN A 1 101 ? -3.555 -6.040 -12.423 1.00 96.75 101 ASN A C 1
ATOM 757 O O . ASN A 1 101 ? -3.346 -5.958 -13.629 1.00 96.75 101 ASN A O 1
ATOM 761 N N . TYR A 1 102 ? -3.156 -5.093 -11.565 1.00 97.69 102 TYR A N 1
ATOM 762 C CA . TYR A 1 102 ? -2.421 -3.913 -12.015 1.00 97.69 102 TYR A CA 1
ATOM 763 C C . TYR A 1 102 ? -1.057 -4.280 -12.611 1.00 97.69 102 TYR A C 1
ATOM 765 O O . TYR A 1 102 ? -0.693 -3.744 -13.657 1.00 97.69 102 TYR A O 1
ATOM 773 N N . VAL A 1 103 ? -0.317 -5.207 -11.986 1.00 96.88 103 VAL A N 1
ATOM 774 C CA . VAL A 1 103 ? 0.957 -5.693 -12.545 1.00 96.88 103 VAL A CA 1
ATOM 775 C C . VAL A 1 103 ? 0.741 -6.382 -13.886 1.00 96.88 103 VAL A C 1
ATOM 777 O O . VAL A 1 103 ? 1.453 -6.073 -14.833 1.00 96.88 103 VAL A O 1
ATOM 780 N N . ASP A 1 104 ? -0.235 -7.281 -13.984 1.00 95.75 104 ASP A N 1
ATOM 781 C CA . ASP A 1 104 ? -0.490 -8.033 -15.215 1.00 95.75 104 ASP A CA 1
ATOM 782 C C . ASP A 1 104 ? -0.867 -7.100 -16.389 1.00 95.75 104 ASP A C 1
ATOM 784 O O . ASP A 1 104 ? -0.540 -7.396 -17.536 1.00 95.75 104 ASP A O 1
ATOM 788 N N . GLU A 1 105 ? -1.497 -5.950 -16.116 1.00 97.06 105 GLU A N 1
ATOM 789 C CA . GLU A 1 105 ? -1.826 -4.935 -17.128 1.00 97.06 105 GLU A CA 1
ATOM 790 C C . GLU A 1 105 ? -0.642 -4.014 -17.482 1.00 97.06 105 GLU A C 1
ATOM 792 O O . GLU A 1 105 ? -0.458 -3.676 -18.651 1.00 97.06 105 GLU A O 1
ATOM 797 N N . HIS A 1 106 ? 0.167 -3.603 -16.499 1.00 97.12 106 HIS A N 1
ATOM 798 C CA . HIS A 1 106 ? 1.146 -2.517 -16.676 1.00 97.12 106 HIS A CA 1
ATOM 799 C C . HIS A 1 106 ? 2.607 -2.983 -16.750 1.00 97.12 106 HIS A C 1
ATOM 801 O O . HIS A 1 106 ? 3.445 -2.269 -17.297 1.00 97.12 106 HIS A O 1
ATOM 807 N N . ALA A 1 107 ? 2.926 -4.151 -16.196 1.00 96.50 107 ALA A N 1
ATOM 808 C CA . ALA A 1 107 ? 4.267 -4.733 -16.171 1.00 96.50 107 ALA A CA 1
ATOM 809 C C . ALA A 1 107 ? 4.199 -6.279 -16.190 1.00 96.50 107 ALA A C 1
ATOM 811 O O . ALA A 1 107 ? 4.640 -6.931 -15.239 1.00 96.50 107 ALA A O 1
ATOM 812 N N . PRO A 1 108 ? 3.641 -6.890 -17.254 1.00 95.62 108 PRO A N 1
ATOM 813 C CA . PRO A 1 108 ? 3.374 -8.334 -17.312 1.00 95.62 108 PRO A CA 1
ATOM 814 C C . PRO A 1 108 ? 4.632 -9.209 -17.200 1.00 95.62 108 PRO A C 1
ATOM 816 O O . PRO A 1 108 ? 4.558 -10.341 -16.722 1.00 95.62 108 PRO A O 1
ATOM 819 N N . ASP A 1 109 ? 5.791 -8.682 -17.602 1.00 94.94 109 ASP A N 1
ATOM 820 C CA . ASP A 1 109 ? 7.077 -9.383 -17.541 1.00 94.94 109 ASP A CA 1
ATOM 821 C C . ASP A 1 109 ? 7.785 -9.245 -16.181 1.00 94.94 109 ASP A C 1
ATOM 823 O O . ASP A 1 109 ? 8.825 -9.869 -15.955 1.00 94.94 109 ASP A O 1
ATOM 827 N N . ALA A 1 110 ? 7.235 -8.448 -15.257 1.00 95.31 110 ALA A N 1
ATOM 828 C CA . ALA A 1 110 ? 7.854 -8.206 -13.964 1.00 95.31 110 ALA A CA 1
ATOM 829 C C . ALA A 1 110 ? 7.895 -9.472 -13.100 1.00 95.31 110 ALA A C 1
ATOM 831 O O . ALA A 1 110 ? 6.899 -10.183 -12.918 1.00 95.31 110 ALA A O 1
ATOM 832 N N . GLN A 1 111 ? 9.034 -9.697 -12.448 1.00 93.00 111 GLN A N 1
ATOM 833 C CA . GLN A 1 111 ? 9.110 -10.628 -11.335 1.00 93.00 111 GLN A CA 1
ATOM 834 C C . GLN A 1 111 ? 8.417 -10.015 -10.114 1.00 93.00 111 GLN A C 1
ATOM 836 O O . GLN A 1 111 ? 8.789 -8.937 -9.642 1.00 93.00 111 GLN A O 1
ATOM 841 N N . ILE A 1 112 ? 7.445 -10.744 -9.562 1.00 93.69 112 ILE A N 1
ATOM 842 C CA . ILE A 1 112 ? 6.685 -10.314 -8.391 1.00 93.69 112 ILE A CA 1
ATOM 843 C C . ILE A 1 112 ? 7.179 -11.042 -7.140 1.00 93.69 112 ILE A C 1
ATOM 845 O O . ILE A 1 112 ? 7.199 -12.276 -7.082 1.00 93.69 112 ILE A O 1
ATOM 849 N N . ASN A 1 113 ? 7.508 -10.269 -6.109 1.00 91.06 113 ASN A N 1
ATOM 850 C CA . ASN A 1 113 ? 7.862 -10.760 -4.783 1.00 91.06 113 ASN A CA 1
ATOM 851 C C . ASN A 1 113 ? 6.868 -10.223 -3.747 1.00 91.06 113 ASN A C 1
ATOM 853 O O . ASN A 1 113 ? 6.522 -9.048 -3.768 1.00 91.06 113 ASN A O 1
ATOM 857 N N . LEU A 1 114 ? 6.422 -11.058 -2.814 1.00 89.06 114 LEU A N 1
ATOM 858 C CA . LEU A 1 114 ? 5.647 -10.632 -1.651 1.00 89.06 114 LEU A CA 1
ATOM 859 C C . LEU A 1 114 ? 6.565 -10.565 -0.434 1.00 89.06 114 LEU A C 1
ATOM 861 O O . LEU A 1 114 ? 7.123 -11.584 -0.016 1.00 89.06 114 LEU A O 1
ATOM 865 N N . THR A 1 115 ? 6.664 -9.378 0.156 1.00 77.25 115 THR A N 1
ATOM 866 C CA . THR A 1 115 ? 7.404 -9.142 1.398 1.00 77.25 115 THR A CA 1
ATOM 867 C C . THR A 1 115 ? 6.417 -8.914 2.539 1.00 77.25 115 THR A C 1
ATOM 869 O O . THR A 1 115 ? 5.496 -8.104 2.423 1.00 77.25 115 THR A O 1
ATOM 872 N N . GLY A 1 116 ? 6.608 -9.603 3.665 1.00 70.88 116 GLY A N 1
ATOM 873 C CA . GLY A 1 116 ? 5.745 -9.468 4.834 1.00 70.88 116 GLY A CA 1
ATOM 874 C C . GLY A 1 116 ? 6.368 -10.039 6.102 1.00 70.88 116 GLY A C 1
ATOM 875 O O . GLY A 1 116 ? 7.398 -10.707 6.060 1.00 70.88 116 GLY A O 1
ATOM 876 N N . ASP A 1 117 ? 5.734 -9.753 7.238 1.00 69.06 117 ASP A N 1
ATOM 877 C CA . ASP A 1 117 ? 6.110 -10.351 8.516 1.00 69.06 117 ASP A CA 1
ATOM 878 C C . ASP A 1 117 ? 5.636 -11.821 8.582 1.00 69.06 117 ASP A C 1
ATOM 880 O O . ASP A 1 117 ? 4.590 -12.164 8.008 1.00 69.06 117 ASP A O 1
ATOM 884 N N . PRO A 1 118 ? 6.344 -12.706 9.309 1.00 61.34 118 PRO A N 1
ATOM 885 C CA . PRO A 1 118 ? 5.942 -14.098 9.488 1.00 61.34 118 PRO A CA 1
ATOM 886 C C . PR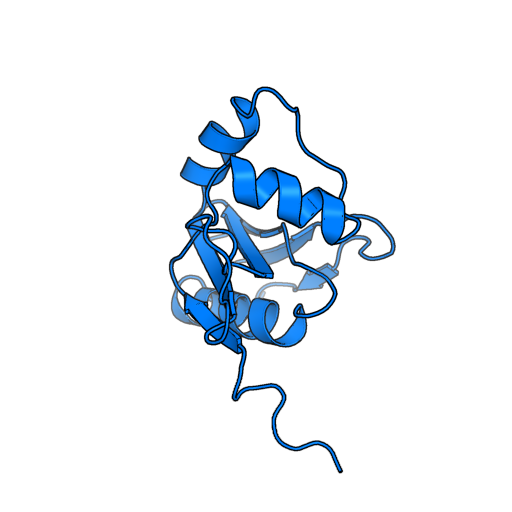O A 1 118 ? 4.460 -14.258 9.903 1.00 61.34 118 PRO A C 1
ATOM 888 O O . PRO A 1 118 ? 3.915 -13.431 10.645 1.00 61.34 118 PRO A O 1
ATOM 891 N N . PRO A 1 119 ? 3.763 -15.311 9.431 1.00 62.25 119 PRO A N 1
ATOM 892 C CA . PRO A 1 119 ? 4.261 -16.436 8.633 1.00 62.25 119 PRO A CA 1
ATOM 893 C C . PRO A 1 119 ? 4.355 -16.144 7.124 1.00 62.25 119 PRO A C 1
ATOM 895 O O . PRO A 1 119 ? 4.580 -17.067 6.348 1.00 62.25 119 PRO A O 1
ATOM 898 N N . VAL A 1 120 ? 4.177 -14.890 6.685 1.00 56.28 120 VAL A N 1
ATOM 899 C CA . VAL A 1 120 ? 4.335 -14.497 5.275 1.00 56.28 120 VAL A CA 1
ATOM 900 C C . VAL A 1 120 ? 5.830 -14.434 4.944 1.00 56.28 120 VAL A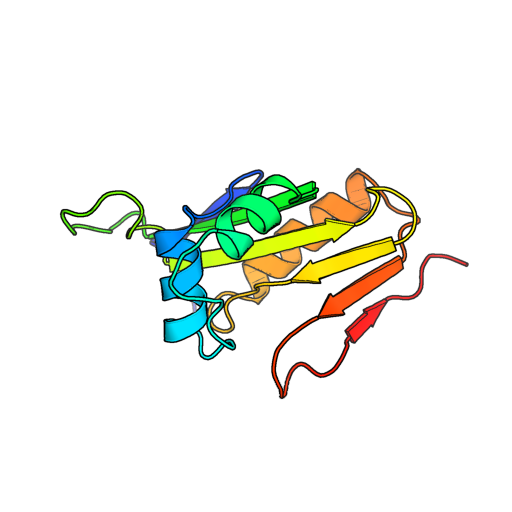 C 1
ATOM 902 O O . VAL A 1 120 ? 6.411 -13.369 4.784 1.00 56.28 120 VAL A O 1
ATOM 905 N N . SER A 1 121 ? 6.493 -15.589 4.900 1.00 51.31 121 SER A N 1
ATOM 906 C CA . SER A 1 121 ? 7.880 -15.694 4.456 1.00 51.31 121 SER A CA 1
ATOM 907 C C . SER A 1 121 ? 7.901 -15.820 2.933 1.00 51.31 121 SER A C 1
ATOM 909 O O . SER A 1 121 ? 7.600 -16.888 2.411 1.00 51.31 121 SER A O 1
ATOM 911 N N . HIS A 1 122 ? 8.231 -14.720 2.252 1.00 55.75 122 HIS A N 1
ATOM 912 C CA . HIS A 1 122 ? 8.684 -14.649 0.855 1.00 55.75 122 HIS A CA 1
ATOM 913 C C . HIS A 1 122 ? 7.915 -15.541 -0.138 1.00 55.75 122 HIS A C 1
ATOM 915 O O . HIS A 1 122 ? 8.314 -16.669 -0.419 1.00 55.75 122 HIS A O 1
ATOM 921 N N . ILE A 1 123 ? 6.848 -15.008 -0.737 1.00 60.06 123 ILE A N 1
ATOM 922 C CA . ILE A 1 123 ? 6.192 -15.657 -1.884 1.00 60.06 123 ILE A CA 1
ATOM 923 C C . ILE A 1 123 ? 6.739 -15.026 -3.164 1.00 60.06 123 ILE A C 1
ATOM 925 O O . ILE A 1 123 ? 6.720 -13.806 -3.305 1.00 60.06 123 ILE A O 1
ATOM 929 N N . GLN A 1 124 ? 7.233 -15.847 -4.090 1.00 58.88 124 GLN A N 1
ATOM 930 C CA . GLN A 1 124 ? 7.775 -15.400 -5.375 1.00 58.88 124 GLN A CA 1
ATOM 931 C C . GLN A 1 124 ? 6.952 -15.989 -6.520 1.00 58.88 124 GLN A C 1
ATOM 933 O O . GLN A 1 124 ? 6.682 -17.192 -6.533 1.00 58.88 124 GLN A O 1
ATOM 938 N N . ARG A 1 125 ? 6.590 -15.156 -7.500 1.00 72.44 125 ARG A N 1
ATOM 939 C CA . ARG A 1 125 ? 6.095 -15.609 -8.807 1.00 72.44 125 ARG A CA 1
ATOM 940 C C . ARG A 1 125 ? 7.230 -15.439 -9.813 1.00 72.44 125 ARG A C 1
ATOM 942 O O . ARG A 1 125 ? 7.745 -14.332 -9.966 1.00 72.44 125 ARG A O 1
ATOM 949 N N . LYS A 1 126 ? 7.629 -16.524 -10.483 1.00 52.47 126 LYS A N 1
ATOM 950 C CA . LYS A 1 126 ? 8.551 -16.433 -11.624 1.00 52.47 126 LYS A CA 1
ATOM 951 C C . LYS A 1 126 ? 7.855 -15.707 -12.777 1.00 52.47 126 LYS A C 1
ATOM 953 O O . LYS A 1 126 ? 6.673 -15.955 -13.015 1.00 52.47 126 LYS A O 1
ATOM 958 N N . GLY A 1 127 ? 8.584 -14.812 -13.442 1.00 54.19 127 GLY A N 1
ATOM 959 C CA . GLY A 1 127 ? 8.142 -14.201 -14.695 1.00 54.19 127 GLY A CA 1
ATOM 960 C C . GLY A 1 127 ? 7.995 -15.251 -15.808 1.00 54.19 127 GLY A C 1
ATOM 961 O O . GLY A 1 127 ? 8.359 -16.411 -15.601 1.00 54.19 127 GLY A O 1
ATOM 962 N N . PRO A 1 128 ? 7.456 -14.875 -16.978 1.00 53.25 128 PRO A N 1
ATOM 963 C CA . PRO A 1 128 ? 7.163 -15.800 -18.078 1.00 53.25 128 PRO A CA 1
ATOM 964 C C . PRO A 1 128 ? 8.388 -16.445 -18.771 1.00 53.25 128 PRO A C 1
ATOM 966 O O . PRO A 1 128 ? 8.212 -17.075 -19.813 1.00 53.25 128 PRO A O 1
ATOM 969 N N . TYR A 1 129 ? 9.598 -16.353 -18.203 1.00 48.16 129 TYR A N 1
ATOM 970 C CA . TYR A 1 129 ? 10.843 -16.894 -18.767 1.00 48.16 129 TYR A CA 1
ATOM 971 C C . TYR A 1 129 ? 11.652 -17.695 -17.737 1.00 48.16 129 TYR A C 1
ATOM 973 O O . TYR A 1 129 ? 11.833 -17.210 -16.594 1.00 48.16 129 TYR A O 1
#

pLDDT: mean 87.39, std 15.28, range [37.06, 98.31]

Radius of gyration: 14.84 Å; chains: 1; bounding box: 36×30×34 Å